Protein AF-A0A7M2HB34-F1 (afdb_monomer)

pLDDT: mean 75.57, std 12.27, range [41.94, 89.19]

Foldseek 3Di:
DLVLLVVLLCCLCVLLVDDDDPVVSVVSSVVLVVVCVVVVVPPDDDDPPCPVVSVVSSVVCCVVVVVSVVSNPPPPDD

Organism: NCBI:txid68895

Sequence (78 aa):
MLALTHAGYRCWTKARRLHFPPPRREALLLEIMRFCADTNLLECPPDPEDGDRLQAIEGMLDGRYPRYARLKRNPHRA

Seconda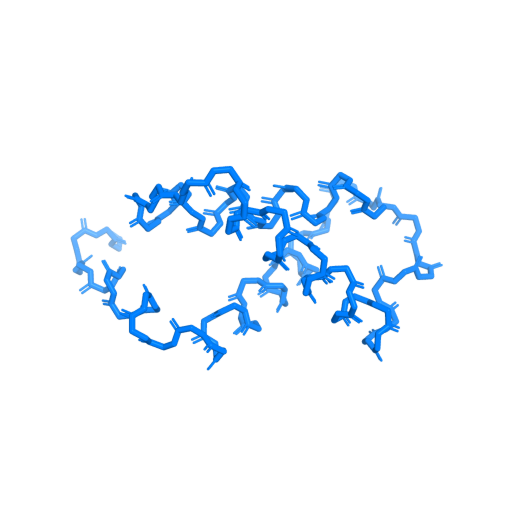ry structure (DSSP, 8-state):
-HHHHHHHHHHHHHHTT----HHHHHHHHHHHHHHHHHTTTTSS---TTTHHHHHHHHHHHHHH-HHHHHTT------

Structure (mmCIF, N/CA/C/O backbone):
data_AF-A0A7M2HB34-F1
#
_entry.id   AF-A0A7M2HB34-F1
#
loop_
_atom_site.group_PDB
_atom_site.id
_atom_site.type_symbol
_atom_site.label_atom_id
_atom_site.label_alt_id
_atom_site.label_comp_id
_atom_site.label_asym_id
_atom_site.label_entity_id
_atom_site.label_seq_id
_atom_site.pdbx_PDB_ins_code
_atom_site.Cartn_x
_atom_site.Cartn_y
_atom_site.Cartn_z
_atom_site.occupancy
_atom_site.B_iso_or_equiv
_atom_site.auth_seq_id
_atom_site.auth_comp_id
_atom_site.auth_asym_id
_atom_site.auth_atom_id
_atom_site.pdbx_PDB_model_num
ATOM 1 N N . MET A 1 1 ? 13.705 -0.429 -2.323 1.00 64.25 1 MET A N 1
ATOM 2 C CA . MET A 1 1 ? 12.442 -0.247 -1.566 1.00 64.25 1 MET A CA 1
ATOM 3 C C . MET A 1 1 ? 11.440 0.695 -2.192 1.00 64.25 1 MET A C 1
ATOM 5 O O . MET A 1 1 ? 10.342 0.238 -2.432 1.00 64.25 1 MET A O 1
ATOM 9 N N . LEU A 1 2 ? 11.759 1.972 -2.457 1.00 73.19 2 LEU A N 1
ATOM 10 C CA . LEU A 1 2 ? 10.785 2.911 -3.045 1.00 73.19 2 LEU A CA 1
ATOM 11 C C . LEU A 1 2 ? 10.131 2.339 -4.314 1.00 73.19 2 LEU A C 1
ATOM 13 O O . LEU A 1 2 ? 8.923 2.453 -4.487 1.00 73.19 2 LEU A O 1
ATOM 17 N N . ALA A 1 3 ? 10.912 1.629 -5.136 1.00 75.81 3 ALA A N 1
ATOM 18 C CA . ALA A 1 3 ? 10.413 0.878 -6.286 1.00 75.81 3 ALA A CA 1
ATOM 19 C C . ALA A 1 3 ? 9.429 -0.250 -5.909 1.00 75.81 3 ALA A C 1
ATOM 21 O O . ALA A 1 3 ? 8.383 -0.356 -6.538 1.00 75.81 3 ALA A O 1
ATOM 22 N N . LEU A 1 4 ? 9.714 -1.039 -4.864 1.00 73.62 4 LEU A N 1
ATOM 23 C CA . LEU A 1 4 ? 8.850 -2.119 -4.365 1.00 73.62 4 LEU A CA 1
ATOM 24 C C . LEU A 1 4 ? 7.563 -1.568 -3.727 1.00 73.62 4 LEU A C 1
ATOM 26 O O . LEU A 1 4 ? 6.473 -2.017 -4.063 1.00 73.62 4 LEU A O 1
ATOM 30 N N . THR A 1 5 ? 7.669 -0.534 -2.888 1.00 80.75 5 THR A N 1
ATOM 31 C CA . THR A 1 5 ? 6.535 0.205 -2.310 1.00 80.75 5 THR A CA 1
ATOM 32 C C . THR A 1 5 ? 5.633 0.754 -3.412 1.00 80.75 5 THR A C 1
ATOM 34 O O . THR A 1 5 ? 4.412 0.594 -3.375 1.00 80.75 5 THR A O 1
ATOM 37 N N . HIS A 1 6 ? 6.234 1.372 -4.430 1.00 80.94 6 HIS A N 1
ATOM 38 C CA . HIS A 1 6 ? 5.508 1.926 -5.562 1.00 80.94 6 HIS A CA 1
ATOM 39 C C . HIS A 1 6 ? 4.886 0.829 -6.438 1.00 80.94 6 HIS A C 1
ATOM 41 O O . HIS A 1 6 ? 3.763 0.999 -6.911 1.00 80.94 6 HIS A O 1
ATOM 47 N N . ALA A 1 7 ? 5.573 -0.298 -6.640 1.00 82.88 7 ALA A N 1
ATOM 48 C CA . ALA A 1 7 ? 5.060 -1.447 -7.378 1.00 82.88 7 ALA A CA 1
ATOM 49 C C . ALA A 1 7 ? 3.879 -2.107 -6.651 1.00 82.88 7 ALA A C 1
ATOM 51 O O . ALA A 1 7 ? 2.833 -2.276 -7.269 1.00 82.88 7 ALA A O 1
ATOM 52 N N . GLY A 1 8 ? 3.986 -2.373 -5.345 1.00 82.25 8 GLY A N 1
ATOM 53 C CA . GLY A 1 8 ? 2.900 -2.932 -4.531 1.00 82.25 8 GLY A CA 1
ATOM 54 C C . GLY A 1 8 ? 1.691 -2.009 -4.460 1.00 82.25 8 GLY A C 1
ATOM 55 O O . GLY A 1 8 ? 0.570 -2.439 -4.727 1.00 82.25 8 GLY A O 1
ATOM 56 N N . TYR A 1 9 ? 1.909 -0.709 -4.239 1.00 83.81 9 TYR A N 1
ATOM 57 C CA . TYR A 1 9 ? 0.843 0.290 -4.330 1.00 83.81 9 TYR A CA 1
ATOM 58 C C . TYR A 1 9 ? 0.173 0.288 -5.713 1.00 83.81 9 TYR A C 1
ATOM 60 O O . TYR A 1 9 ? -1.057 0.275 -5.817 1.00 83.81 9 TYR A O 1
ATOM 68 N N . ARG A 1 10 ? 0.962 0.294 -6.797 1.00 84.06 10 ARG A N 1
ATOM 69 C CA . ARG A 1 10 ? 0.441 0.329 -8.170 1.00 84.06 10 ARG A CA 1
ATOM 70 C C . ARG A 1 10 ? -0.318 -0.951 -8.517 1.00 84.06 10 ARG A C 1
ATOM 72 O O . ARG A 1 10 ? -1.371 -0.853 -9.137 1.00 84.06 10 ARG A O 1
ATOM 79 N N . CYS A 1 11 ? 0.180 -2.122 -8.129 1.00 82.75 11 CYS A N 1
ATOM 80 C CA . CYS A 1 11 ? -0.485 -3.404 -8.358 1.00 82.75 11 CYS A CA 1
ATOM 81 C C . CYS A 1 11 ? -1.805 -3.477 -7.588 1.00 82.75 11 CYS A C 1
ATOM 83 O O . CYS A 1 11 ? -2.852 -3.689 -8.206 1.00 82.75 11 CYS A O 1
ATOM 85 N N . TRP A 1 12 ? -1.789 -3.150 -6.293 1.00 84.88 12 TRP A N 1
ATOM 86 C CA . TRP A 1 12 ? -2.982 -3.13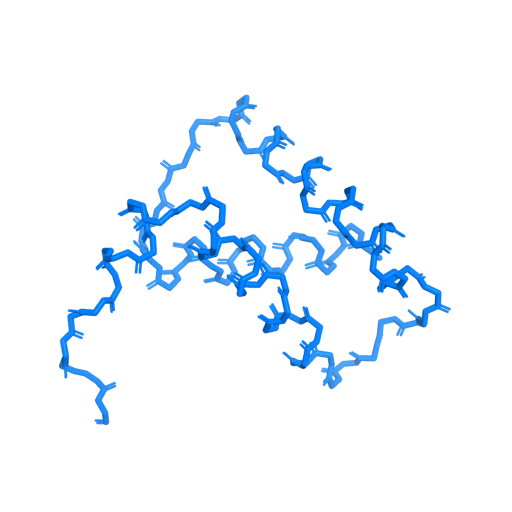6 -5.451 1.00 84.88 12 TRP A CA 1
ATOM 87 C C . TRP A 1 12 ? -4.055 -2.169 -5.973 1.00 84.88 12 TRP A C 1
ATOM 89 O O . TRP A 1 12 ? -5.210 -2.556 -6.164 1.00 84.88 12 TRP A O 1
ATOM 99 N N . THR A 1 13 ? -3.681 -0.921 -6.281 1.00 85.81 13 THR A N 1
ATOM 100 C CA . THR A 1 13 ? -4.620 0.091 -6.801 1.00 85.81 13 THR A CA 1
ATOM 101 C C . THR A 1 13 ? -5.134 -0.247 -8.198 1.00 85.81 13 THR A C 1
ATOM 103 O O . THR A 1 13 ? -6.342 -0.164 -8.430 1.00 85.81 13 THR A O 1
ATOM 106 N N . LYS A 1 14 ? -4.266 -0.696 -9.118 1.00 83.31 14 LYS A N 1
ATOM 107 C CA . LYS A 1 14 ? -4.650 -1.112 -10.479 1.00 83.31 14 LYS A CA 1
ATOM 108 C C . LYS A 1 14 ? -5.618 -2.289 -10.446 1.00 83.31 14 LYS A C 1
ATOM 110 O O . LYS A 1 14 ? -6.644 -2.254 -11.123 1.00 83.31 14 LYS A O 1
ATOM 115 N N . ALA A 1 15 ? -5.325 -3.308 -9.642 1.00 79.94 15 ALA A N 1
ATOM 116 C CA . ALA A 1 15 ? -6.155 -4.501 -9.547 1.00 79.94 15 ALA A CA 1
ATOM 117 C C . ALA A 1 15 ? -7.532 -4.215 -8.917 1.00 79.94 15 ALA A C 1
ATOM 119 O O . ALA A 1 15 ? -8.473 -4.975 -9.128 1.00 79.94 15 ALA A O 1
ATOM 120 N N . ARG A 1 16 ? -7.659 -3.107 -8.176 1.00 75.50 16 ARG A N 1
ATOM 121 C CA . ARG A 1 16 ? -8.890 -2.670 -7.500 1.00 75.50 16 ARG A CA 1
ATOM 122 C C . ARG A 1 16 ? -9.565 -1.461 -8.158 1.00 75.50 16 ARG A C 1
ATOM 124 O O . ARG A 1 16 ? -10.576 -0.991 -7.647 1.00 75.50 16 ARG A O 1
ATOM 131 N N . ARG A 1 17 ? -9.013 -0.951 -9.270 1.00 80.88 17 ARG A N 1
ATOM 132 C CA . ARG A 1 17 ? -9.442 0.294 -9.944 1.00 80.88 17 ARG A CA 1
ATOM 133 C C . ARG A 1 17 ? -9.573 1.483 -8.978 1.00 80.88 17 ARG A C 1
ATOM 135 O O . ARG A 1 17 ? -10.474 2.306 -9.112 1.00 80.88 17 ARG A O 1
ATOM 142 N N . LEU A 1 18 ? -8.688 1.557 -7.985 1.00 79.75 18 LEU A N 1
ATOM 143 C CA . LEU A 1 18 ? -8.709 2.605 -6.966 1.00 79.75 18 LEU A CA 1
ATOM 144 C C . LEU A 1 18 ? -7.922 3.821 -7.436 1.00 79.75 18 LEU A C 1
ATOM 146 O O . LEU A 1 18 ? -6.821 3.690 -7.966 1.00 79.75 18 LEU A O 1
ATOM 150 N N . HIS A 1 19 ? -8.464 5.004 -7.160 1.00 80.56 19 HIS A N 1
ATOM 151 C CA . HIS A 1 19 ? -7.773 6.266 -7.364 1.00 80.56 19 HIS A CA 1
ATOM 152 C C . HIS A 1 19 ? -7.813 7.085 -6.075 1.00 80.56 19 HIS A C 1
ATOM 154 O O . HIS A 1 19 ? -8.886 7.367 -5.540 1.00 80.56 19 HIS A O 1
ATOM 160 N N . PHE A 1 20 ? -6.639 7.460 -5.570 1.00 79.00 20 PHE A N 1
ATOM 161 C CA . PHE A 1 20 ? -6.501 8.282 -4.371 1.00 79.00 20 PHE A CA 1
ATOM 162 C C . PHE A 1 20 ? -5.979 9.672 -4.748 1.00 79.00 20 PHE A C 1
ATOM 164 O O . PHE A 1 20 ? -5.128 9.773 -5.633 1.00 79.00 20 PHE A O 1
ATOM 171 N N . PRO A 1 21 ? -6.440 10.745 -4.080 1.00 82.56 21 PRO A N 1
ATOM 172 C CA . PRO A 1 21 ? -5.857 12.068 -4.267 1.00 82.56 21 PRO A CA 1
ATOM 173 C C . PRO A 1 21 ? -4.386 12.082 -3.797 1.00 82.56 21 PRO A C 1
ATOM 175 O O . PRO A 1 21 ? -4.041 11.311 -2.891 1.00 82.56 21 PRO A O 1
ATOM 178 N N . PRO A 1 22 ? -3.525 12.961 -4.351 1.00 79.88 22 PRO A N 1
ATOM 179 C CA . PRO A 1 22 ? -2.080 12.958 -4.088 1.00 79.88 22 PRO A CA 1
ATOM 180 C C . PRO A 1 22 ? -1.678 12.912 -2.600 1.00 79.88 22 PRO A C 1
ATOM 182 O O . PRO A 1 22 ? -0.881 12.043 -2.250 1.00 79.88 22 PRO A O 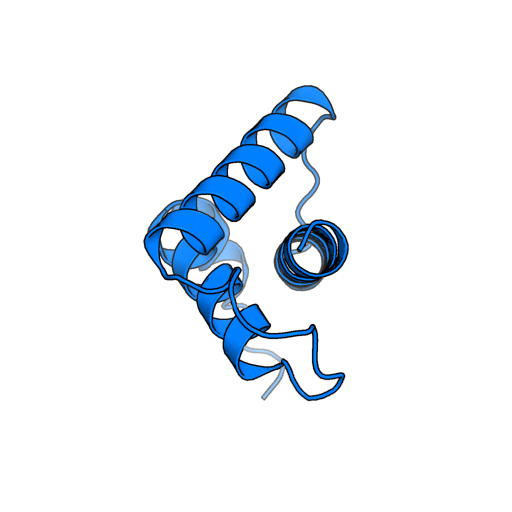1
ATOM 185 N N . PRO A 1 23 ? -2.298 13.694 -1.688 1.00 81.69 23 PRO A N 1
ATOM 186 C CA . PRO A 1 23 ? -1.928 13.664 -0.268 1.00 81.69 23 PRO A CA 1
ATOM 187 C C . PRO A 1 23 ? -2.171 12.300 0.394 1.00 81.69 23 PRO A C 1
ATOM 189 O O . PRO A 1 23 ? -1.423 11.864 1.264 1.00 81.69 23 PRO A O 1
ATOM 192 N N . ARG A 1 24 ? -3.222 11.585 -0.034 1.00 81.81 24 ARG A N 1
ATOM 193 C CA . ARG A 1 24 ? -3.533 10.246 0.489 1.00 81.81 24 ARG A CA 1
ATOM 194 C C . ARG A 1 24 ? -2.604 9.186 -0.085 1.00 81.81 24 ARG A C 1
ATOM 196 O O . ARG A 1 24 ? -2.300 8.223 0.609 1.00 81.81 24 ARG A O 1
ATOM 203 N N . ARG A 1 25 ? -2.147 9.355 -1.330 1.00 84.38 25 ARG A N 1
ATOM 204 C CA . ARG A 1 25 ? -1.167 8.457 -1.952 1.00 84.38 25 ARG A CA 1
ATOM 205 C C . ARG A 1 25 ? 0.163 8.494 -1.207 1.00 84.38 25 ARG A C 1
ATOM 207 O O . ARG A 1 25 ? 0.716 7.437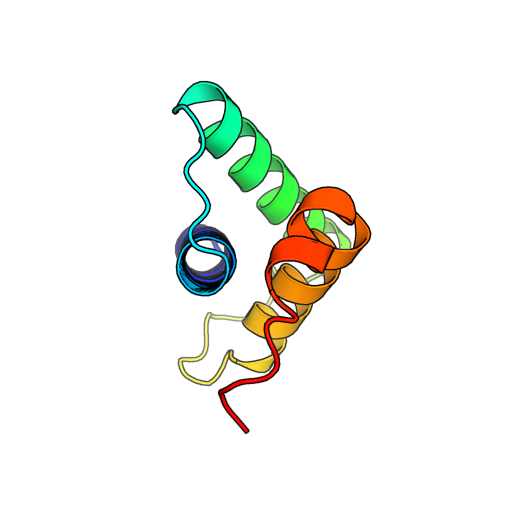 -0.936 1.00 84.38 25 ARG A O 1
ATOM 214 N N . GLU A 1 26 ? 0.650 9.679 -0.857 1.00 85.12 26 GLU A N 1
ATOM 215 C CA . GLU A 1 26 ? 1.902 9.832 -0.107 1.00 85.12 26 GLU A CA 1
ATOM 216 C C . GLU A 1 26 ? 1.816 9.194 1.281 1.00 85.12 26 GLU A C 1
ATOM 218 O O . GLU A 1 26 ? 2.691 8.411 1.648 1.00 85.12 26 GLU A O 1
ATOM 223 N N . ALA A 1 27 ? 0.721 9.436 2.008 1.00 87.44 27 ALA A N 1
ATOM 224 C CA . ALA A 1 27 ? 0.480 8.804 3.304 1.00 87.44 27 ALA A CA 1
ATOM 225 C C . ALA A 1 27 ? 0.470 7.263 3.214 1.00 87.44 27 ALA A C 1
ATOM 227 O O . ALA A 1 27 ? 1.101 6.595 4.030 1.00 87.44 27 ALA A O 1
ATOM 228 N N . LEU A 1 28 ? -0.179 6.703 2.187 1.00 85.50 28 LEU A N 1
ATOM 229 C CA . LEU A 1 28 ? -0.197 5.259 1.916 1.00 85.50 28 LEU A CA 1
ATOM 230 C C . LEU A 1 28 ? 1.194 4.707 1.577 1.00 85.50 28 LEU A C 1
ATOM 232 O O . LEU A 1 28 ? 1.572 3.645 2.062 1.00 85.50 28 LEU A O 1
ATOM 236 N N . LEU A 1 29 ? 1.973 5.417 0.760 1.00 86.19 29 LEU A N 1
ATOM 237 C CA . LEU A 1 29 ? 3.336 5.002 0.418 1.00 86.19 29 LEU A CA 1
ATOM 238 C C . LEU A 1 29 ? 4.253 5.010 1.649 1.00 86.19 29 LEU A C 1
ATOM 240 O O . LEU A 1 29 ? 5.046 4.086 1.818 1.00 86.19 29 LEU A O 1
ATOM 244 N N . LEU A 1 30 ? 4.120 6.008 2.528 1.00 88.44 30 LEU A N 1
ATOM 245 C CA . LEU A 1 30 ? 4.834 6.056 3.808 1.00 88.44 30 LEU A CA 1
ATOM 246 C C . LEU A 1 30 ? 4.442 4.890 4.720 1.00 88.44 30 LEU A C 1
ATOM 248 O O . LEU A 1 30 ? 5.304 4.293 5.359 1.00 88.44 30 LEU A O 1
ATOM 252 N N . GLU A 1 31 ? 3.159 4.539 4.764 1.00 88.06 31 GLU A N 1
ATOM 253 C CA . GLU A 1 31 ? 2.669 3.406 5.549 1.00 88.06 31 GLU A CA 1
ATOM 254 C C . GLU A 1 31 ? 3.219 2.067 5.042 1.00 88.06 31 GLU A C 1
ATOM 256 O O . GLU A 1 31 ? 3.679 1.254 5.843 1.00 88.06 31 GLU A O 1
ATOM 261 N N . ILE A 1 32 ? 3.249 1.863 3.722 1.00 85.94 32 ILE A N 1
ATOM 262 C CA . ILE A 1 32 ? 3.868 0.677 3.114 1.00 85.94 32 ILE A CA 1
ATOM 263 C C . ILE A 1 32 ? 5.369 0.642 3.421 1.00 85.94 32 ILE A C 1
ATOM 265 O O . ILE A 1 32 ? 5.890 -0.411 3.766 1.00 85.94 32 ILE A O 1
ATOM 269 N N . MET A 1 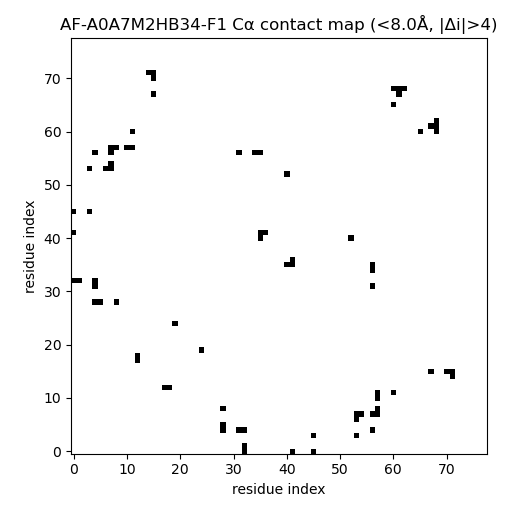33 ? 6.074 1.777 3.338 1.00 86.00 33 MET A N 1
ATOM 270 C CA . MET A 1 33 ? 7.499 1.829 3.686 1.00 86.00 33 MET A CA 1
ATOM 271 C C . MET A 1 33 ? 7.757 1.478 5.153 1.00 86.00 33 MET A C 1
ATOM 273 O O . MET A 1 33 ? 8.692 0.732 5.425 1.00 86.00 33 MET A O 1
ATOM 277 N N . ARG A 1 34 ? 6.922 1.963 6.083 1.00 88.31 34 ARG A N 1
ATOM 278 C CA . ARG A 1 34 ? 6.996 1.578 7.503 1.00 88.31 3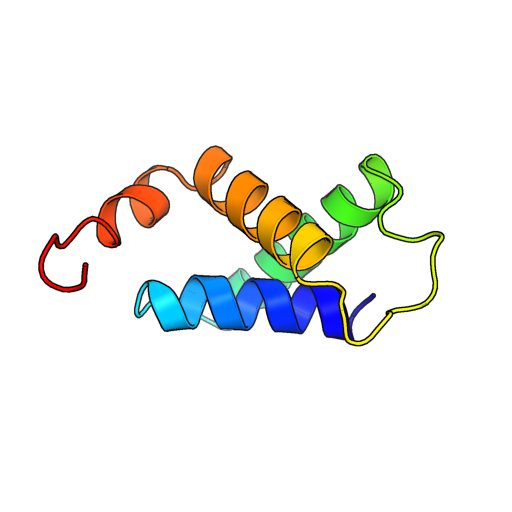4 ARG A CA 1
ATOM 279 C C . ARG A 1 34 ? 6.770 0.085 7.688 1.00 88.31 34 ARG A C 1
ATOM 281 O O . ARG A 1 34 ? 7.554 -0.556 8.366 1.00 88.31 34 ARG A O 1
ATOM 288 N N . PHE A 1 35 ? 5.761 -0.478 7.028 1.00 85.69 35 PHE A N 1
ATOM 289 C CA . PHE A 1 35 ? 5.521 -1.916 7.081 1.00 85.69 35 PHE A CA 1
ATOM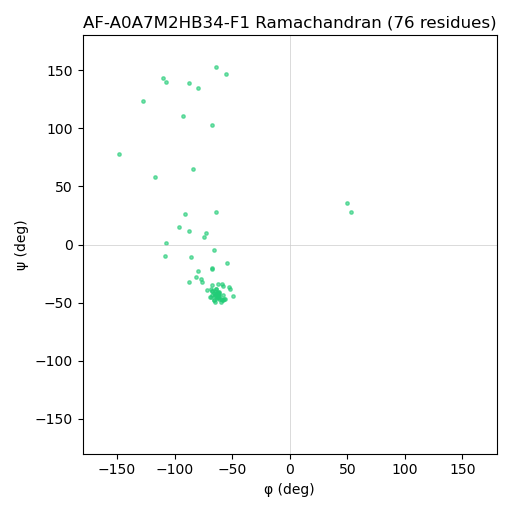 290 C C . PHE A 1 35 ? 6.723 -2.713 6.575 1.00 85.69 35 PHE A C 1
ATOM 292 O O . PHE A 1 35 ? 7.172 -3.621 7.261 1.00 85.69 35 PHE A O 1
ATOM 299 N N . CYS A 1 36 ? 7.287 -2.340 5.423 1.00 83.38 36 CYS A N 1
ATOM 300 C CA . CYS A 1 36 ? 8.483 -2.999 4.914 1.00 83.38 36 CYS A CA 1
ATOM 301 C C . CYS A 1 36 ? 9.643 -2.926 5.917 1.00 83.38 36 CYS A C 1
ATOM 303 O O . CYS A 1 36 ? 10.423 -3.873 5.987 1.00 83.38 36 CYS A O 1
ATOM 305 N N . ALA A 1 37 ? 9.760 -1.813 6.657 1.00 85.62 37 ALA A N 1
ATOM 306 C CA . ALA A 1 37 ? 10.762 -1.626 7.701 1.00 85.62 37 ALA A CA 1
ATOM 307 C C . ALA A 1 37 ? 10.558 -2.576 8.873 1.00 85.62 37 ALA A C 1
ATOM 309 O O . ALA A 1 37 ? 11.494 -3.263 9.270 1.00 85.62 37 ALA A O 1
ATOM 310 N N . ASP A 1 38 ? 9.322 -2.673 9.350 1.00 86.31 38 ASP A N 1
ATOM 311 C CA . ASP A 1 38 ? 8.959 -3.530 10.473 1.00 86.31 38 ASP A CA 1
ATOM 312 C C . ASP A 1 38 ? 9.081 -5.024 10.127 1.00 86.31 38 ASP A C 1
ATOM 314 O O . ASP A 1 38 ? 9.445 -5.833 10.977 1.00 86.31 38 ASP A O 1
ATOM 318 N N . THR A 1 39 ? 8.791 -5.415 8.881 1.00 79.69 39 THR A N 1
ATOM 319 C CA . THR A 1 39 ? 8.820 -6.823 8.442 1.00 79.69 39 THR A CA 1
ATOM 320 C C . THR A 1 39 ? 10.124 -7.232 7.769 1.00 79.69 39 THR A C 1
ATOM 322 O O . THR A 1 39 ? 10.168 -8.257 7.090 1.00 79.69 39 THR A O 1
ATOM 325 N N . ASN A 1 40 ? 11.171 -6.421 7.913 1.00 76.38 40 ASN A N 1
ATOM 326 C CA . ASN A 1 40 ? 12.492 -6.657 7.344 1.00 76.38 40 ASN A CA 1
ATOM 327 C C . ASN A 1 40 ? 12.509 -6.933 5.825 1.00 76.38 40 ASN A C 1
ATOM 329 O O . ASN A 1 40 ? 13.417 -7.561 5.284 1.00 76.38 40 ASN A O 1
ATOM 333 N N . LEU A 1 41 ? 11.523 -6.401 5.096 1.00 73.38 41 LEU A N 1
ATOM 334 C CA . LEU A 1 41 ? 11.492 -6.421 3.626 1.00 73.38 41 LEU A CA 1
ATOM 335 C C . LEU A 1 41 ? 12.484 -5.403 3.026 1.00 73.38 41 LEU A C 1
ATOM 337 O O . LEU A 1 41 ? 12.488 -5.162 1.819 1.00 73.38 41 LEU A O 1
ATOM 341 N N . LEU A 1 42 ? 13.288 -4.770 3.886 1.00 68.25 42 LEU A N 1
ATOM 342 C CA . LEU A 1 42 ? 14.312 -3.785 3.566 1.00 68.25 42 LEU A CA 1
ATOM 343 C C . LEU A 1 42 ? 15.676 -4.393 3.240 1.00 68.25 42 LEU A C 1
ATOM 345 O O . LEU A 1 42 ? 16.424 -3.785 2.476 1.00 68.25 42 LEU A O 1
ATOM 349 N N . GLU A 1 43 ? 16.012 -5.527 3.859 1.00 64.56 43 GLU A N 1
ATOM 350 C CA . GLU A 1 43 ? 17.398 -6.004 3.966 1.00 64.56 43 GLU A CA 1
ATOM 351 C C . GLU A 1 43 ? 17.887 -6.815 2.764 1.00 64.56 43 GLU A C 1
ATOM 353 O O . GLU A 1 43 ? 19.088 -7.037 2.621 1.00 64.56 43 GLU A O 1
ATOM 358 N N . CYS A 1 44 ? 17.000 -7.209 1.850 1.00 56.84 44 CYS A N 1
ATOM 359 C CA . CYS A 1 44 ? 17.396 -7.944 0.657 1.00 56.84 44 CYS A CA 1
ATOM 360 C C . CYS A 1 44 ? 17.313 -7.073 -0.607 1.00 56.84 44 CYS A C 1
ATOM 362 O O . CYS A 1 44 ? 16.350 -6.314 -0.772 1.00 56.84 44 CYS A O 1
ATOM 364 N N . PRO A 1 45 ? 18.285 -7.188 -1.536 1.00 59.88 45 PRO A N 1
ATOM 365 C CA . PRO A 1 45 ? 18.208 -6.509 -2.821 1.00 59.88 45 PRO A CA 1
ATOM 366 C C . PRO A 1 45 ? 16.900 -6.886 -3.541 1.00 59.88 45 PRO A C 1
ATOM 368 O O . PRO A 1 45 ? 16.389 -7.995 -3.341 1.00 59.88 45 PRO A O 1
ATOM 371 N N . PRO A 1 46 ? 16.312 -5.952 -4.313 1.00 56.44 46 PRO A N 1
ATOM 372 C CA . PRO A 1 46 ? 15.089 -6.221 -5.049 1.00 56.44 46 PRO A CA 1
ATOM 373 C C . PRO A 1 46 ? 15.405 -7.237 -6.145 1.00 56.44 46 PRO A C 1
ATOM 375 O O . PRO A 1 46 ? 16.026 -6.887 -7.150 1.00 56.44 46 PRO A O 1
ATOM 378 N N . ASP A 1 47 ? 15.025 -8.488 -5.921 1.00 59.84 47 ASP A N 1
ATOM 379 C CA . ASP A 1 47 ? 15.139 -9.533 -6.926 1.00 59.84 47 ASP A CA 1
ATOM 380 C C . ASP A 1 47 ? 13.950 -9.375 -7.891 1.00 59.84 47 ASP A C 1
ATOM 382 O O . ASP A 1 47 ? 12.826 -9.136 -7.435 1.00 59.84 47 ASP A O 1
ATOM 386 N N . PRO A 1 48 ? 14.133 -9.436 -9.220 1.00 54.41 48 PRO A N 1
ATOM 387 C CA . PRO A 1 48 ? 13.019 -9.424 -10.169 1.00 54.41 48 PRO A CA 1
ATOM 388 C C . PRO A 1 48 ? 11.952 -10.512 -9.915 1.00 54.41 48 PRO A C 1
ATOM 390 O O . PRO A 1 48 ? 10.833 -10.358 -10.407 1.00 54.41 48 PRO A O 1
ATOM 393 N 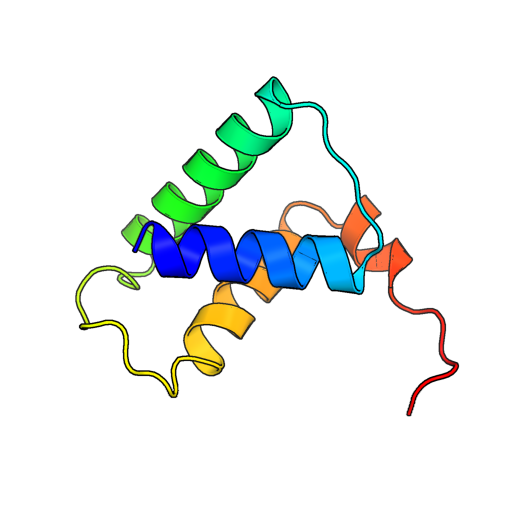N . GLU A 1 49 ? 12.245 -11.548 -9.117 1.00 56.31 49 GLU A N 1
ATOM 394 C CA . GLU A 1 49 ? 11.287 -12.569 -8.658 1.00 56.31 49 GLU A CA 1
ATOM 395 C C . GLU A 1 49 ? 10.518 -12.212 -7.361 1.00 56.31 49 GLU A C 1
ATOM 397 O O . GLU A 1 49 ? 9.802 -13.053 -6.823 1.00 56.31 49 GLU A O 1
ATOM 402 N N . ASP A 1 50 ? 10.575 -10.960 -6.877 1.00 63.94 50 ASP A N 1
ATOM 403 C CA . ASP A 1 50 ? 9.938 -10.450 -5.636 1.00 63.94 50 ASP A CA 1
ATOM 404 C C . ASP A 1 50 ? 8.381 -10.464 -5.611 1.00 63.94 50 ASP A C 1
ATOM 406 O O . ASP A 1 50 ? 7.736 -9.674 -4.907 1.00 63.94 50 ASP A O 1
ATOM 410 N N . GLY A 1 51 ? 7.738 -11.373 -6.350 1.00 66.50 51 GLY A N 1
ATOM 411 C CA . GLY A 1 51 ? 6.301 -11.642 -6.292 1.00 66.50 51 GLY A CA 1
ATOM 412 C C . GLY A 1 51 ? 5.811 -11.923 -4.869 1.00 66.50 51 GLY A C 1
ATOM 413 O O . GLY A 1 51 ? 4.752 -11.425 -4.485 1.00 66.50 51 GLY A O 1
ATOM 414 N N . ASP A 1 52 ? 6.619 -12.604 -4.053 1.00 75.50 52 ASP A N 1
ATOM 415 C CA . ASP A 1 52 ? 6.295 -12.905 -2.654 1.00 75.50 52 ASP A CA 1
ATOM 416 C C . ASP A 1 52 ? 6.258 -11.643 -1.778 1.00 75.50 52 ASP A C 1
ATOM 418 O O . ASP A 1 52 ? 5.349 -11.459 -0.963 1.00 75.50 52 ASP A O 1
ATOM 422 N N . ARG A 1 53 ? 7.191 -10.703 -1.984 1.00 77.69 53 ARG A N 1
ATOM 423 C CA . ARG A 1 53 ? 7.223 -9.432 -1.234 1.00 77.69 53 ARG A CA 1
ATOM 424 C C . ARG A 1 53 ? 6.100 -8.496 -1.661 1.00 77.69 53 ARG A C 1
ATOM 426 O O . ARG A 1 53 ? 5.480 -7.837 -0.825 1.00 77.69 53 ARG A O 1
ATOM 433 N N . LEU A 1 54 ? 5.820 -8.454 -2.963 1.00 78.75 54 LEU A N 1
ATOM 434 C CA . LEU A 1 54 ? 4.664 -7.756 -3.521 1.00 78.75 54 LEU A CA 1
ATOM 435 C C . LEU A 1 54 ? 3.364 -8.285 -2.909 1.00 78.75 54 LEU A C 1
ATOM 437 O O . LEU A 1 54 ? 2.542 -7.491 -2.451 1.00 78.75 54 LEU A O 1
ATOM 441 N N . GLN A 1 55 ? 3.211 -9.607 -2.831 1.00 81.62 55 GLN A N 1
ATOM 442 C CA . GLN A 1 55 ? 2.041 -10.248 -2.240 1.00 81.62 55 GLN A CA 1
ATOM 443 C C . GLN A 1 55 ? 1.907 -9.946 -0.740 1.00 81.62 55 GLN A C 1
ATOM 445 O O . GLN A 1 55 ? 0.800 -9.673 -0.276 1.00 81.62 55 GLN A O 1
ATOM 450 N N . ALA A 1 56 ? 3.012 -9.901 0.011 1.00 85.62 56 ALA A N 1
ATOM 451 C CA . ALA A 1 56 ? 3.000 -9.511 1.423 1.00 85.62 56 ALA A CA 1
ATOM 452 C C . ALA A 1 56 ? 2.504 -8.065 1.629 1.00 85.62 56 ALA A C 1
ATOM 454 O O . ALA A 1 56 ? 1.671 -7.809 2.503 1.00 85.62 56 ALA A O 1
ATOM 455 N N . ILE A 1 57 ? 2.956 -7.122 0.793 1.00 85.62 57 ILE A N 1
ATOM 456 C CA . ILE A 1 57 ? 2.484 -5.727 0.821 1.00 85.62 57 ILE A CA 1
ATOM 457 C C . ILE A 1 57 ? 0.999 -5.646 0.439 1.00 85.62 57 ILE A C 1
ATOM 459 O O . ILE A 1 57 ? 0.237 -4.945 1.105 1.00 85.62 57 ILE A O 1
ATOM 463 N N . GLU A 1 58 ? 0.565 -6.361 -0.604 1.00 84.38 58 GLU A N 1
ATOM 464 C CA . GLU A 1 58 ? -0.851 -6.412 -0.990 1.00 84.38 58 GLU A CA 1
ATOM 465 C C . GLU A 1 58 ? -1.731 -6.999 0.123 1.00 84.38 58 GLU A C 1
ATOM 467 O O . GLU A 1 58 ? -2.801 -6.458 0.400 1.00 84.38 58 GLU A O 1
ATOM 472 N N . GLY A 1 59 ? -1.267 -8.056 0.795 1.00 86.19 59 GLY A N 1
ATOM 473 C CA . GLY A 1 59 ? -1.952 -8.676 1.929 1.00 86.19 59 GLY A CA 1
ATOM 474 C C . GLY A 1 59 ? -2.070 -7.735 3.128 1.00 86.19 59 GLY A C 1
ATOM 475 O O . GLY A 1 59 ? -3.147 -7.612 3.716 1.00 86.19 59 GLY A O 1
ATOM 476 N N . MET A 1 60 ? -1.002 -7.000 3.450 1.00 89.19 60 MET A N 1
ATOM 477 C CA . MET A 1 60 ? -1.044 -5.952 4.472 1.00 89.19 60 MET A CA 1
ATOM 478 C C . MET A 1 60 ? -2.059 -4.861 4.116 1.00 89.19 60 MET A C 1
ATOM 480 O O . MET A 1 60 ? -2.879 -4.490 4.962 1.00 89.19 60 MET A O 1
ATOM 484 N N . LEU A 1 61 ? -2.046 -4.378 2.868 1.00 86.38 61 LEU A N 1
ATOM 485 C CA . LEU A 1 61 ? -3.003 -3.375 2.401 1.00 86.38 61 LEU A CA 1
ATOM 486 C C . LEU A 1 61 ? -4.436 -3.903 2.489 1.00 86.38 61 LEU A C 1
ATOM 488 O O . LEU A 1 61 ? -5.322 -3.187 2.944 1.00 86.38 61 LEU A O 1
ATOM 492 N N . ASP A 1 62 ? -4.675 -5.162 2.132 1.00 86.38 62 ASP A N 1
ATOM 493 C CA . ASP A 1 62 ? -5.992 -5.785 2.257 1.00 86.38 62 ASP A CA 1
ATOM 494 C C . ASP A 1 62 ? -6.462 -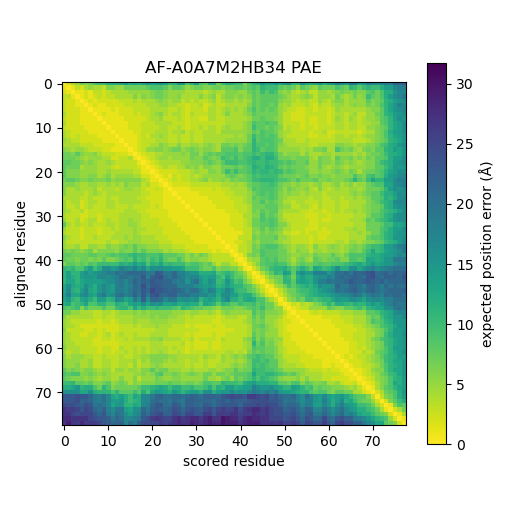5.897 3.715 1.00 86.38 62 ASP A C 1
ATOM 496 O O . ASP A 1 62 ? -7.639 -5.653 3.999 1.00 86.38 62 ASP A O 1
ATOM 500 N N . GLY A 1 63 ? -5.549 -6.193 4.645 1.00 85.38 63 GLY A N 1
ATOM 501 C CA . GLY A 1 63 ? -5.833 -6.250 6.079 1.00 85.38 63 GLY A CA 1
ATOM 502 C C . GLY A 1 63 ? -6.129 -4.880 6.698 1.00 85.38 63 GLY A C 1
ATOM 503 O O . GLY A 1 63 ? -7.103 -4.737 7.439 1.00 85.38 63 GLY A O 1
ATOM 504 N N . ARG A 1 64 ? -5.331 -3.853 6.376 1.00 83.88 64 ARG A N 1
ATOM 505 C CA . ARG A 1 64 ? -5.502 -2.489 6.920 1.00 83.88 64 ARG A CA 1
ATOM 506 C C . ARG A 1 64 ? -6.635 -1.711 6.262 1.00 83.88 64 ARG A C 1
ATOM 508 O O . ARG A 1 64 ? -7.287 -0.891 6.907 1.00 83.88 64 ARG A O 1
ATOM 515 N N . TYR A 1 65 ? -6.917 -1.999 4.994 1.00 81.69 65 TYR A N 1
ATOM 516 C CA . TYR A 1 65 ? -7.926 -1.317 4.190 1.00 81.69 65 TYR A CA 1
ATOM 517 C C . TYR A 1 65 ? -9.052 -2.273 3.745 1.00 81.69 65 TYR A C 1
ATOM 519 O O . TYR A 1 65 ? -9.369 -2.356 2.553 1.00 81.69 65 TYR A O 1
ATOM 527 N N . PRO A 1 66 ? -9.765 -2.940 4.678 1.00 78.19 66 PRO A N 1
ATOM 528 C CA . PRO A 1 66 ? -10.692 -4.033 4.368 1.00 78.19 66 PRO A CA 1
ATOM 529 C C . PRO A 1 66 ? -11.933 -3.591 3.580 1.00 78.19 66 PRO A C 1
ATOM 531 O O . PRO A 1 66 ? -12.605 -4.407 2.945 1.00 78.19 66 PRO A O 1
ATOM 534 N N . ARG A 1 67 ? -12.278 -2.296 3.619 1.00 78.50 67 ARG A N 1
ATOM 535 C CA . ARG A 1 67 ? -13.342 -1.718 2.777 1.00 78.50 67 ARG A CA 1
ATOM 536 C C . ARG A 1 67 ? -12.940 -1.728 1.301 1.00 78.50 67 ARG A C 1
ATOM 538 O O . ARG A 1 67 ? -13.750 -2.074 0.450 1.00 78.50 67 ARG A O 1
ATOM 545 N N . TYR A 1 68 ? -11.677 -1.425 1.017 1.00 71.69 68 TYR A N 1
ATOM 546 C CA . TYR A 1 68 ? -11.113 -1.446 -0.329 1.00 71.69 68 TYR A CA 1
ATOM 547 C C . TYR A 1 68 ? -10.715 -2.868 -0.756 1.00 71.69 68 TYR A C 1
ATOM 549 O O . TYR A 1 68 ? -10.812 -3.195 -1.940 1.00 71.69 68 TYR A O 1
ATOM 557 N N . ALA A 1 69 ? -10.376 -3.739 0.206 1.00 68.44 69 ALA A N 1
ATOM 558 C CA . ALA A 1 69 ? -10.117 -5.169 0.014 1.00 68.44 69 ALA A CA 1
ATOM 559 C C . ALA A 1 69 ? -11.320 -5.935 -0.580 1.00 68.44 69 ALA A C 1
ATOM 561 O O . ALA A 1 69 ? -11.173 -6.854 -1.393 1.00 68.44 69 ALA A O 1
ATOM 562 N N . ARG A 1 70 ? -12.538 -5.517 -0.230 1.00 64.31 70 ARG A N 1
ATOM 563 C CA . ARG A 1 70 ? -13.783 -6.154 -0.682 1.00 64.31 70 ARG A CA 1
ATOM 564 C C . ARG A 1 70 ? -14.215 -5.763 -2.093 1.00 64.31 70 ARG A C 1
ATOM 566 O O . ARG A 1 70 ? -14.868 -6.562 -2.754 1.00 64.31 70 ARG A O 1
ATOM 573 N N . LEU A 1 71 ? -13.769 -4.612 -2.599 1.00 62.06 71 LEU A N 1
ATOM 574 C CA . LEU A 1 71 ? -14.104 -4.123 -3.946 1.00 62.06 71 LEU A CA 1
ATOM 575 C C . LEU A 1 71 ? -13.543 -5.000 -5.091 1.00 62.06 71 LEU A C 1
ATOM 577 O O . LEU A 1 71 ? -13.836 -4.740 -6.253 1.00 62.06 71 LEU A O 1
ATOM 581 N N . LYS A 1 72 ? -12.747 -6.040 -4.781 1.00 58.28 72 LYS A N 1
ATOM 582 C CA . LYS A 1 72 ? -12.048 -6.907 -5.754 1.00 58.28 72 LYS A CA 1
ATOM 583 C C . LYS A 1 72 ? -12.605 -8.318 -5.892 1.00 58.28 72 LYS A C 1
ATOM 585 O O . LYS A 1 72 ? -12.225 -8.996 -6.837 1.00 58.28 72 LYS A O 1
ATOM 590 N N . ARG A 1 73 ? -13.520 -8.792 -5.043 1.00 53.22 73 ARG A N 1
ATOM 591 C CA . ARG A 1 73 ? -14.187 -10.074 -5.342 1.00 53.22 73 ARG A CA 1
ATOM 592 C C . ARG A 1 73 ? -15.367 -9.839 -6.278 1.00 53.22 73 ARG A C 1
ATOM 594 O O . ARG A 1 73 ? -16.511 -10.041 -5.901 1.00 53.22 73 ARG A O 1
ATOM 601 N N . ASN A 1 74 ? -15.074 -9.398 -7.500 1.00 48.25 74 ASN A N 1
ATOM 602 C CA . ASN A 1 74 ? -15.993 -9.595 -8.612 1.00 48.25 74 ASN A CA 1
ATOM 603 C C . ASN A 1 74 ? -15.565 -10.915 -9.291 1.00 48.25 74 ASN A C 1
ATOM 605 O O . ASN A 1 74 ? -14.460 -10.967 -9.831 1.00 48.25 74 ASN A O 1
ATOM 609 N N . PRO A 1 75 ? -16.353 -12.000 -9.201 1.00 48.28 75 PRO A N 1
ATOM 610 C CA . PRO A 1 75 ? -15.904 -13.384 -9.422 1.00 48.28 75 PRO A CA 1
ATOM 611 C C . PRO A 1 75 ? -15.625 -13.774 -10.888 1.00 48.28 75 PRO A C 1
ATOM 613 O O . PRO A 1 75 ? -15.400 -14.942 -11.174 1.00 48.28 75 PRO A O 1
ATOM 616 N N . HIS A 1 76 ? -15.609 -12.837 -11.837 1.00 45.31 76 HIS A N 1
ATOM 617 C CA . HIS A 1 76 ? -15.583 -13.152 -13.275 1.00 45.31 76 HIS A CA 1
ATOM 618 C C . HIS A 1 76 ? -14.191 -13.266 -13.918 1.00 45.31 76 HIS A C 1
ATOM 620 O O . HIS A 1 76 ? -14.045 -13.054 -15.119 1.00 45.31 76 HIS A O 1
ATOM 626 N N . ARG A 1 77 ? -13.156 -13.611 -13.154 1.00 45.06 77 ARG A N 1
ATOM 627 C CA . ARG A 1 77 ? -11.862 -14.017 -13.724 1.00 45.06 77 ARG A CA 1
ATOM 628 C C . ARG A 1 77 ? -11.200 -15.044 -12.807 1.00 45.06 77 ARG A C 1
ATOM 630 O O . ARG A 1 77 ? -10.342 -14.696 -11.999 1.00 45.06 77 ARG A O 1
ATOM 637 N N . ALA A 1 78 ? -11.695 -16.273 -12.906 1.00 41.94 78 ALA A N 1
ATOM 638 C CA . ALA A 1 78 ? -10.930 -17.491 -12.665 1.00 41.94 78 ALA A CA 1
ATOM 639 C C . ALA A 1 78 ? -10.476 -18.019 -14.031 1.00 41.94 78 ALA A C 1
ATOM 641 O O . ALA A 1 78 ? -11.257 -17.831 -14.996 1.00 41.94 78 ALA A O 1
#

Mean predicted aligned error: 7.72 Å

Solvent-accessible surface area (backbone atoms only — not comparable to full-atom values): 4679 Å² total; per-residue (Å²): 99,73,66,54,42,50,48,25,51,48,51,49,29,62,73,48,74,57,84,70,61,70,74,59,45,53,54,50,46,54,50,46,48,51,49,33,58,76,69,57,64,65,80,57,80,90,52,96,77,46,61,67,60,38,48,51,50,40,49,50,48,34,68,77,37,52,78,64,47,57,70,50,78,66,85,89,78,125

Radius of gyration: 12.64 Å; Cα contacts (8 Å, |Δi|>4): 40; chains: 1; bounding box: 34×31×24 Å